Protein AF-W4RH36-F1 (afdb_monomer)

Mean predicted aligned error: 5.83 Å

InterPro domains:
  IPR036277 SMCs flexible hinge superfamily [SSF75553] (2-53)

Nearest PDB structures (foldseek):
  5h69-assembly1_A  TM=8.560E-01  e=6.285E-04  Geobacillus stearothermophilus 10
  4rsi-assembly1_A  TM=7.732E-01  e=2.072E-02  Saccharomyces cerevisiae S288C
  4u4p-assembly1_A  TM=7.922E-01  e=6.202E-02  Homo sapiens
  3l51-assembly1_A  TM=8.029E-01  e=9.357E-02  Mus musculus
  7ogt-assembly1_A  TM=7.496E-01  e=1.734E-01  Saccharomyces cerevisiae S288C

pLDDT: mean 87.13, std 9.18, range [56.53, 96.56]

Radius of gyration: 12.17 Å; Cα contacts (8 Å, |Δi|>4): 65; chains: 1; bounding box: 32×20×30 Å

Sequence (54 aa):
MIQFNQKYAEVVKSLLGNVVIARDLKGANDIAKMLQYRSRIVTLDGDVVNPAGR

Organism: NCBI:txid1294265

Secondary structure (DSSP, 8-state):
-----GGGHHHHHHHHTTEEEESSHHHHHHHHHHTTT-SEEEETTS-EEPPPP-

Solvent-accessible surface area (backbone atoms only — not comparable to full-atom values): 3272 Å² total; per-residue (Å²): 137,91,86,75,64,74,93,44,44,69,59,51,45,66,76,44,67,50,59,45,82,26,77,39,72,68,56,33,51,55,51,30,61,76,56,70,22,70,40,33,28,36,23,75,87,67,51,74,47,70,44,59,74,132

Structure (mmCIF, N/CA/C/O backbone):
data_AF-W4RH36-F1
#
_entry.id   AF-W4RH36-F1
#
loop_
_atom_site.group_PDB
_atom_site.id
_atom_site.type_symbol
_atom_site.label_atom_id
_atom_site.label_alt_id
_atom_site.label_comp_id
_atom_site.label_asym_id
_atom_site.label_entity_id
_atom_site.label_seq_id
_atom_site.pdbx_PDB_ins_code
_atom_site.Cartn_x
_atom_site.Cartn_y
_atom_site.Cartn_z
_atom_site.occupancy
_atom_site.B_iso_or_equiv
_atom_site.auth_seq_id
_atom_site.auth_comp_id
_atom_site.auth_asym_id
_atom_site.auth_atom_id
_atom_site.pdbx_PDB_model_num
ATOM 1 N N . MET A 1 1 ? -16.646 -5.661 0.450 1.00 57.88 1 MET A N 1
ATOM 2 C CA . MET A 1 1 ? -16.970 -4.638 1.472 1.00 57.88 1 MET A CA 1
ATOM 3 C C . MET A 1 1 ? -16.691 -5.236 2.840 1.00 57.88 1 MET A C 1
ATOM 5 O O . MET A 1 1 ? -17.076 -6.377 3.054 1.00 57.88 1 MET A O 1
ATOM 9 N N . ILE A 1 2 ? -15.994 -4.516 3.720 1.00 69.25 2 ILE A N 1
ATOM 10 C CA . ILE A 1 2 ? -15.657 -5.000 5.068 1.00 69.25 2 ILE A CA 1
ATOM 11 C C . ILE A 1 2 ? -16.802 -4.625 6.014 1.00 69.25 2 ILE A C 1
ATOM 13 O O . ILE A 1 2 ? -17.182 -3.458 6.072 1.00 69.25 2 ILE A O 1
ATOM 17 N N . GLN A 1 3 ? -17.352 -5.603 6.737 1.00 81.12 3 GLN A N 1
ATOM 18 C CA . GLN A 1 3 ? -18.340 -5.375 7.794 1.00 81.12 3 GLN A CA 1
ATOM 19 C C . GLN A 1 3 ? -17.641 -5.402 9.154 1.00 81.12 3 GLN A C 1
ATOM 21 O O . GLN A 1 3 ? -16.845 -6.297 9.430 1.00 81.12 3 GLN A O 1
ATOM 26 N N . PHE A 1 4 ? -17.928 -4.420 10.003 1.00 81.81 4 PHE A N 1
ATOM 27 C CA . PHE A 1 4 ? -17.392 -4.340 11.359 1.00 81.81 4 PHE A CA 1
ATOM 28 C C . PHE A 1 4 ? -18.397 -3.647 12.280 1.00 81.81 4 PHE A C 1
ATOM 30 O O . PHE A 1 4 ? -19.239 -2.868 11.835 1.00 81.81 4 PHE A O 1
ATOM 37 N N . ASN A 1 5 ? -18.308 -3.928 13.580 1.00 89.12 5 ASN A N 1
ATOM 38 C CA . ASN A 1 5 ? -19.136 -3.252 14.573 1.00 89.12 5 ASN A CA 1
ATOM 39 C C . ASN A 1 5 ? -18.695 -1.785 14.710 1.00 89.12 5 ASN A C 1
ATOM 41 O O . ASN A 1 5 ? -17.508 -1.503 14.867 1.00 89.12 5 ASN A O 1
ATOM 45 N N . GLN A 1 6 ? -19.660 -0.863 14.694 1.00 87.88 6 GLN A N 1
ATOM 46 C CA . GLN A 1 6 ? -19.443 0.584 14.747 1.00 87.88 6 GLN A CA 1
ATOM 47 C C . GLN A 1 6 ? -18.631 1.037 15.976 1.00 87.88 6 GLN A C 1
ATOM 49 O O . GLN A 1 6 ? -17.887 2.011 15.881 1.00 87.88 6 GLN A O 1
ATOM 54 N N . LYS A 1 7 ? -18.665 0.280 17.085 1.00 92.19 7 LYS A N 1
ATOM 55 C CA . LYS A 1 7 ? -17.795 0.485 18.260 1.00 92.19 7 LYS A CA 1
ATOM 56 C C . LYS A 1 7 ? -16.296 0.467 17.916 1.00 92.19 7 LYS A C 1
ATOM 58 O O . LYS A 1 7 ? -15.508 1.108 18.601 1.00 92.19 7 LYS A O 1
ATOM 63 N N . TYR A 1 8 ? -15.898 -0.253 16.869 1.00 87.62 8 TYR A N 1
ATOM 64 C CA . TYR A 1 8 ? -14.507 -0.361 16.422 1.00 87.62 8 TYR A CA 1
ATOM 65 C C . TYR A 1 8 ? -14.171 0.582 15.267 1.00 87.62 8 TYR A C 1
ATOM 67 O O . TYR A 1 8 ? -13.085 0.467 14.707 1.00 87.62 8 TYR A O 1
ATOM 75 N N . ALA A 1 9 ? -15.065 1.504 14.896 1.00 83.94 9 ALA A N 1
ATOM 76 C CA . ALA A 1 9 ? -14.864 2.371 13.740 1.00 83.94 9 ALA A CA 1
ATOM 77 C C . ALA A 1 9 ? 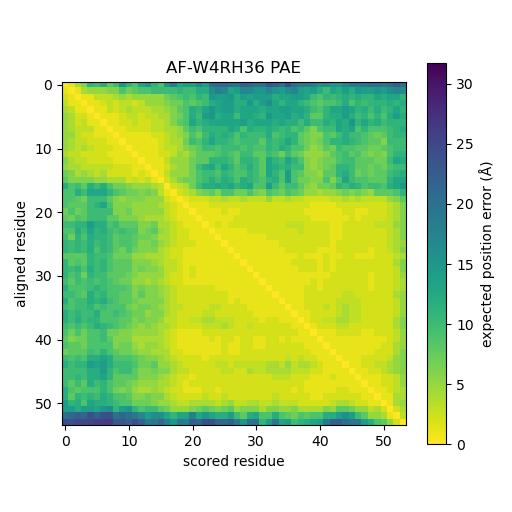-13.540 3.137 13.804 1.00 83.94 9 ALA A C 1
ATOM 79 O O . ALA A 1 9 ? -12.808 3.114 12.829 1.00 83.94 9 ALA A O 1
ATOM 80 N N . GLU A 1 10 ? -13.194 3.729 14.948 1.00 84.62 10 GLU A N 1
ATOM 81 C CA . GLU A 1 10 ? -11.910 4.415 15.176 1.00 84.62 10 GLU A CA 1
ATOM 82 C C . GLU A 1 10 ? -10.701 3.505 14.906 1.00 84.62 10 GLU A C 1
ATOM 84 O O . GLU A 1 10 ? -9.798 3.861 14.151 1.00 84.62 10 GLU A O 1
ATOM 89 N N . VAL A 1 11 ? -10.713 2.291 15.464 1.00 83.75 11 VAL A N 1
ATOM 90 C CA . VAL A 1 11 ? -9.633 1.306 15.301 1.00 83.75 11 VAL A CA 1
ATOM 91 C C . VAL A 1 11 ? -9.534 0.860 13.846 1.00 83.75 11 VAL A C 1
ATOM 93 O O . VAL A 1 11 ? -8.450 0.850 13.273 1.00 83.75 11 VAL A O 1
ATOM 96 N N . VAL A 1 12 ? -10.666 0.554 13.211 1.00 81.12 12 VAL A N 1
ATOM 97 C CA . VAL A 1 12 ? -10.725 0.165 11.798 1.00 81.12 12 VAL A CA 1
ATOM 98 C C . VAL A 1 12 ? -10.253 1.306 10.898 1.00 81.12 12 VAL A C 1
ATOM 100 O O . VAL A 1 12 ? -9.504 1.061 9.959 1.00 81.12 12 VAL A O 1
ATOM 103 N N . LYS A 1 13 ? -10.616 2.556 11.198 1.00 77.81 13 LYS A N 1
ATOM 104 C CA . LYS A 1 13 ? -10.167 3.744 10.458 1.00 77.81 13 LYS A CA 1
ATOM 105 C C . LYS A 1 13 ? -8.673 3.994 10.638 1.00 77.81 13 LYS A C 1
ATOM 107 O O . LYS A 1 13 ? -8.023 4.389 9.684 1.00 77.81 13 LYS A O 1
ATOM 112 N N . SER A 1 14 ? -8.121 3.731 11.820 1.00 76.19 14 SER A N 1
ATOM 113 C CA . SER A 1 14 ? -6.677 3.804 12.071 1.00 76.19 14 SER A CA 1
ATOM 114 C C . SER A 1 14 ? -5.916 2.707 11.311 1.00 76.19 14 SER A C 1
ATOM 116 O O . SER A 1 14 ? -4.920 2.980 10.645 1.00 76.19 14 SER A O 1
ATOM 118 N N . LEU A 1 15 ? -6.437 1.475 11.315 1.00 74.56 15 LEU A N 1
ATOM 119 C CA . LEU A 1 15 ? -5.836 0.330 10.621 1.00 74.56 15 LEU A CA 1
ATOM 120 C C . LEU A 1 15 ? -5.951 0.419 9.089 1.00 74.56 15 LEU A C 1
ATOM 122 O O . LEU A 1 15 ? -5.040 -0.010 8.380 1.00 74.56 15 LEU A O 1
ATOM 126 N N . LEU A 1 16 ? -7.0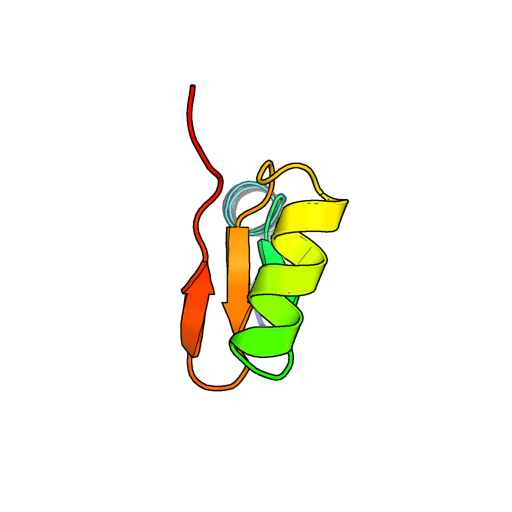61 0.960 8.577 1.00 75.69 16 LEU A N 1
ATOM 127 C CA . LEU A 1 16 ? -7.363 1.056 7.143 1.00 75.69 16 LEU A CA 1
ATOM 128 C C . LEU A 1 16 ? -7.165 2.460 6.558 1.00 75.69 16 LEU A C 1
ATOM 130 O O . LEU A 1 16 ? -7.343 2.638 5.357 1.00 75.69 16 LEU A O 1
ATOM 134 N N . GLY A 1 17 ? -6.800 3.457 7.365 1.00 70.19 17 GLY A N 1
ATOM 135 C CA . GLY A 1 17 ? -6.815 4.873 6.973 1.00 70.19 17 GLY A CA 1
ATOM 136 C C . GLY A 1 17 ? -5.911 5.218 5.792 1.00 70.19 17 GLY A C 1
ATOM 137 O O . GLY A 1 17 ? -6.162 6.197 5.101 1.00 70.19 17 GLY A O 1
ATOM 138 N N . ASN A 1 18 ? -4.911 4.378 5.522 1.00 76.44 18 ASN A N 1
ATOM 139 C CA . ASN A 1 18 ? -3.992 4.513 4.395 1.00 76.44 18 ASN A CA 1
ATOM 140 C C . ASN A 1 18 ? -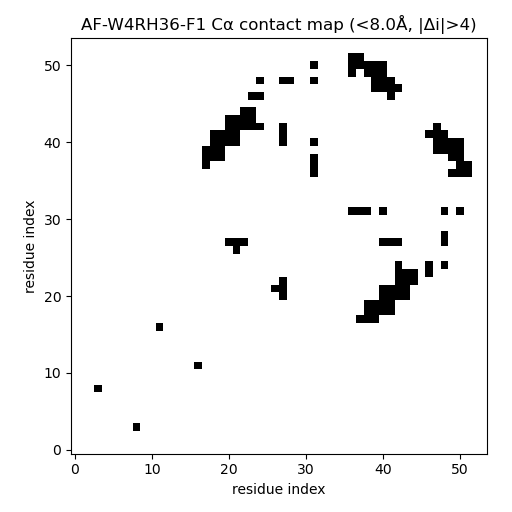4.059 3.322 3.428 1.00 76.44 18 ASN A C 1
ATOM 142 O O . ASN A 1 18 ? -3.063 3.047 2.760 1.00 76.44 18 ASN A O 1
ATOM 146 N N . VAL A 1 19 ? -5.174 2.582 3.386 1.00 86.81 19 VAL A N 1
ATOM 147 C CA . VAL A 1 19 ? -5.328 1.409 2.514 1.00 86.81 19 VAL A CA 1
ATOM 148 C C . VAL A 1 19 ? -6.119 1.759 1.257 1.00 86.81 19 VAL A C 1
ATOM 150 O O . VAL A 1 19 ? -7.273 2.173 1.334 1.00 86.81 19 VAL A O 1
ATOM 153 N N . VAL A 1 20 ? -5.515 1.533 0.093 1.00 90.75 20 VAL A N 1
ATOM 154 C CA . VAL A 1 20 ? -6.173 1.620 -1.217 1.00 90.75 20 VAL A CA 1
ATOM 155 C C . VAL A 1 20 ? -6.421 0.209 -1.749 1.00 90.75 20 VAL A C 1
ATOM 157 O O . VAL A 1 20 ? -5.564 -0.659 -1.625 1.00 90.75 20 VAL A O 1
ATOM 160 N N . ILE A 1 21 ? -7.587 -0.038 -2.345 1.00 92.38 21 ILE A N 1
ATOM 161 C CA . ILE A 1 21 ? -7.900 -1.324 -2.982 1.00 92.38 21 ILE A CA 1
ATOM 162 C C . ILE A 1 21 ? -7.603 -1.220 -4.482 1.00 92.38 21 ILE A C 1
ATOM 164 O O . ILE A 1 21 ? -8.105 -0.313 -5.147 1.00 92.38 21 ILE A O 1
ATOM 168 N N . ALA A 1 22 ? -6.822 -2.154 -5.017 1.00 94.81 22 ALA A N 1
ATOM 169 C CA . ALA A 1 22 ? -6.548 -2.296 -6.443 1.00 94.81 22 ALA A CA 1
ATOM 170 C C . ALA A 1 22 ? -7.171 -3.590 -6.985 1.00 94.81 22 ALA A C 1
ATOM 172 O O . ALA A 1 22 ? -7.437 -4.528 -6.240 1.00 94.81 22 ALA A O 1
ATOM 173 N N . ARG A 1 23 ? -7.406 -3.654 -8.299 1.00 95.00 23 ARG A N 1
ATOM 174 C CA . ARG A 1 23 ? -7.895 -4.886 -8.937 1.00 95.00 23 ARG A CA 1
ATOM 175 C C . ARG A 1 23 ? -6.816 -5.967 -8.954 1.00 95.00 23 ARG A C 1
ATOM 177 O O . ARG A 1 23 ? -7.099 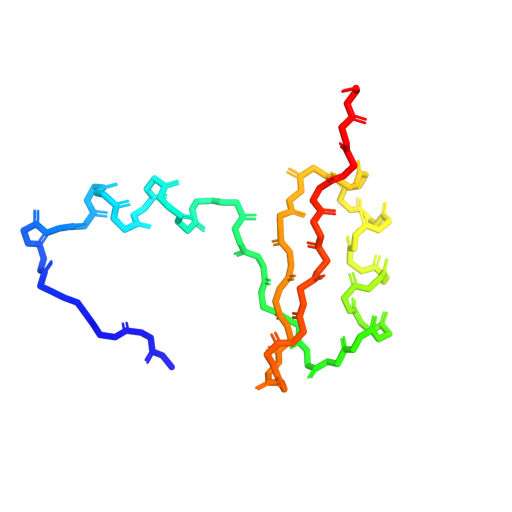-7.092 -8.581 1.00 95.00 23 ARG A O 1
ATOM 184 N N . ASP A 1 24 ? -5.606 -5.590 -9.355 1.00 96.25 24 ASP A N 1
ATOM 185 C CA . ASP A 1 24 ? -4.463 -6.472 -9.571 1.00 96.25 24 ASP A CA 1
ATOM 186 C C . ASP A 1 24 ? -3.148 -5.771 -9.182 1.00 96.25 24 ASP A C 1
ATOM 188 O O . ASP A 1 24 ? -3.120 -4.572 -8.872 1.00 96.25 24 ASP A O 1
ATOM 192 N N . LEU A 1 25 ? -2.044 -6.520 -9.202 1.00 95.12 25 LEU A N 1
ATOM 193 C CA . LEU A 1 25 ? -0.724 -6.031 -8.798 1.00 95.12 25 LEU A CA 1
ATOM 194 C C . LEU A 1 25 ? -0.171 -4.937 -9.730 1.00 95.12 25 LEU A C 1
ATOM 196 O O . LEU A 1 25 ? 0.607 -4.083 -9.295 1.00 95.12 25 LEU A O 1
ATOM 200 N N . LYS A 1 26 ? -0.564 -4.926 -11.008 1.00 96.00 26 LYS A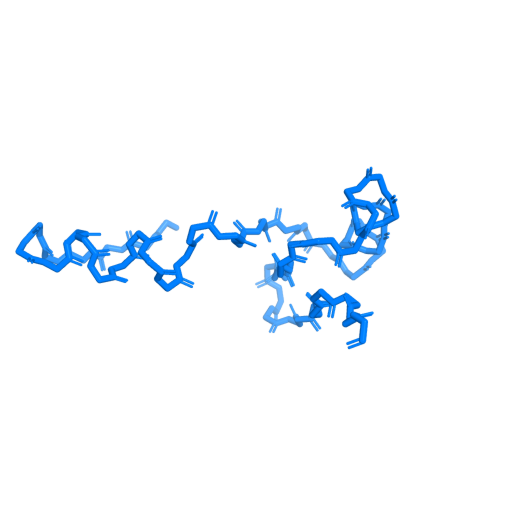 N 1
ATOM 201 C CA . LYS A 1 26 ? -0.128 -3.897 -11.959 1.00 96.00 26 LYS A CA 1
ATOM 202 C C . LYS A 1 26 ? -0.768 -2.557 -11.604 1.00 96.00 26 LYS A C 1
ATOM 204 O O . LYS A 1 26 ? -0.052 -1.581 -11.385 1.00 96.00 26 LYS A O 1
ATOM 209 N N . GLY A 1 27 ? -2.089 -2.541 -11.439 1.00 96.00 27 GLY A N 1
ATOM 210 C CA . GLY A 1 27 ? -2.829 -1.373 -10.974 1.00 96.00 27 GLY A CA 1
ATOM 211 C C . GLY A 1 27 ? -2.378 -0.920 -9.586 1.00 96.00 27 GLY A C 1
ATOM 212 O O . GLY A 1 27 ? -2.252 0.279 -9.349 1.00 96.00 27 GLY A O 1
ATOM 213 N N . ALA A 1 28 ? -2.053 -1.856 -8.687 1.00 95.50 28 ALA A N 1
ATOM 214 C CA . ALA A 1 28 ? -1.497 -1.516 -7.380 1.00 95.50 28 ALA A CA 1
ATOM 215 C C . ALA A 1 28 ? -0.172 -0.743 -7.497 1.00 95.50 28 ALA A C 1
ATOM 217 O O . ALA A 1 28 ? -0.004 0.284 -6.845 1.00 95.50 28 ALA A O 1
ATOM 218 N N . ASN A 1 29 ? 0.745 -1.184 -8.362 1.00 94.19 29 ASN A N 1
ATOM 219 C CA . ASN A 1 29 ? 2.021 -0.500 -8.586 1.00 94.19 29 ASN A CA 1
ATOM 220 C C . ASN A 1 29 ? 1.863 0.876 -9.249 1.00 94.19 29 ASN A C 1
ATOM 222 O O . ASN A 1 29 ? 2.591 1.808 -8.899 1.00 94.19 29 ASN A O 1
ATOM 226 N N . ASP A 1 30 ? 0.925 1.022 -10.185 1.00 96.56 30 ASP A N 1
ATOM 227 C CA . ASP A 1 30 ? 0.653 2.308 -10.837 1.00 96.56 30 ASP A CA 1
ATOM 228 C C . ASP A 1 30 ? 0.108 3.329 -9.826 1.00 96.56 30 ASP A C 1
ATOM 230 O O . ASP A 1 30 ? 0.628 4.444 -9.717 1.00 96.56 30 ASP A O 1
ATOM 234 N N . ILE A 1 31 ? -0.858 2.913 -9.000 1.00 94.00 31 ILE A N 1
ATOM 235 C CA . ILE A 1 31 ? -1.390 3.727 -7.899 1.00 94.00 31 ILE A CA 1
ATOM 236 C C . ILE A 1 31 ? -0.281 4.059 -6.889 1.00 94.00 31 ILE A C 1
ATOM 238 O O . ILE A 1 31 ? -0.184 5.203 -6.445 1.00 94.00 31 ILE A O 1
ATOM 242 N N . ALA A 1 32 ? 0.593 3.103 -6.552 1.00 93.25 32 ALA A N 1
ATOM 243 C CA . ALA A 1 32 ? 1.700 3.331 -5.623 1.00 93.25 32 ALA A CA 1
ATOM 244 C C . ALA A 1 32 ? 2.619 4.463 -6.100 1.00 93.25 32 ALA A C 1
ATOM 246 O O . ALA A 1 32 ? 2.930 5.365 -5.323 1.00 93.25 32 ALA A O 1
ATOM 247 N N . LYS A 1 33 ? 2.995 4.476 -7.385 1.00 93.81 33 LYS A N 1
ATOM 248 C CA . LYS A 1 33 ? 3.820 5.544 -7.979 1.00 93.81 33 LYS A CA 1
ATOM 249 C C . LYS A 1 33 ? 3.124 6.904 -7.930 1.00 93.81 33 LYS A C 1
ATOM 251 O O . LYS A 1 33 ? 3.747 7.895 -7.541 1.00 93.81 33 LYS A O 1
ATOM 256 N N . MET A 1 34 ? 1.837 6.948 -8.283 1.00 93.38 34 MET A N 1
ATOM 257 C CA . MET A 1 34 ? 1.031 8.176 -8.236 1.00 93.38 34 MET A CA 1
ATOM 258 C C . MET A 1 34 ? 0.950 8.748 -6.817 1.00 93.38 34 MET A C 1
ATOM 260 O O . MET A 1 34 ? 1.073 9.955 -6.624 1.00 93.38 34 MET A O 1
ATOM 264 N N . LEU A 1 35 ? 0.805 7.875 -5.818 1.00 91.12 35 LEU A N 1
ATOM 265 C CA . LEU A 1 35 ? 0.747 8.237 -4.401 1.00 91.12 35 LEU A CA 1
ATOM 266 C C . LEU A 1 35 ? 2.129 8.378 -3.750 1.00 91.12 35 LEU A C 1
ATOM 268 O O . LEU A 1 35 ? 2.217 8.496 -2.525 1.00 91.12 35 LEU A O 1
ATOM 272 N N . GLN A 1 36 ? 3.209 8.357 -4.541 1.00 91.69 36 GLN A N 1
ATOM 273 C CA . GLN A 1 36 ? 4.589 8.465 -4.054 1.00 91.69 36 GLN A CA 1
ATOM 274 C C . GLN A 1 36 ? 4.897 7.434 -2.952 1.00 91.69 36 GLN A C 1
ATOM 276 O O . GLN A 1 36 ? 5.613 7.727 -1.997 1.00 91.69 36 GLN A O 1
ATOM 281 N N . TYR A 1 37 ? 4.302 6.244 -3.066 1.00 91.44 37 TYR A N 1
ATOM 282 C CA . TYR A 1 37 ? 4.442 5.120 -2.147 1.00 91.44 37 TYR A CA 1
ATOM 283 C C . TYR A 1 37 ? 4.115 5.453 -0.678 1.00 91.44 37 TYR A C 1
ATOM 285 O O . TYR A 1 37 ? 4.718 4.892 0.228 1.00 91.44 37 TYR A O 1
ATOM 293 N N . ARG A 1 38 ? 3.154 6.349 -0.412 1.00 87.75 38 ARG A N 1
ATOM 294 C CA . ARG A 1 38 ? 2.764 6.748 0.961 1.00 87.75 38 ARG A CA 1
ATOM 295 C C . ARG A 1 38 ? 1.615 5.940 1.567 1.00 87.75 38 ARG A C 1
ATOM 297 O O . ARG A 1 38 ? 1.303 6.102 2.744 1.00 87.75 38 ARG A O 1
ATOM 304 N N . SER A 1 3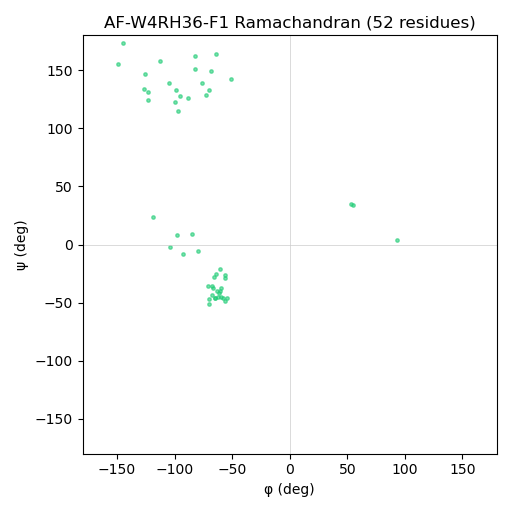9 ? 0.981 5.087 0.773 1.00 89.62 39 SER A N 1
ATOM 305 C CA . SER A 1 39 ? -0.213 4.333 1.159 1.00 89.62 39 SER A CA 1
ATOM 306 C C . SER A 1 39 ? 0.006 2.842 0.945 1.00 89.62 39 SER A C 1
ATOM 308 O O . SER A 1 39 ? 0.720 2.438 0.028 1.00 89.62 39 SER A O 1
ATOM 310 N N . ARG A 1 40 ? -0.603 2.025 1.807 1.00 91.81 40 ARG A N 1
ATOM 311 C CA . ARG A 1 40 ? -0.670 0.576 1.619 1.00 91.81 40 ARG A CA 1
ATOM 312 C C . ARG A 1 40 ? -1.717 0.300 0.551 1.00 91.81 40 ARG A C 1
ATOM 314 O O . ARG A 1 40 ? -2.777 0.917 0.554 1.00 91.81 40 ARG A O 1
ATOM 321 N N . ILE A 1 41 ? -1.443 -0.627 -0.350 1.00 93.62 41 ILE A N 1
ATOM 322 C CA . ILE A 1 41 ? -2.371 -0.995 -1.415 1.00 93.62 41 ILE A CA 1
ATOM 323 C C . ILE A 1 41 ? -2.583 -2.497 -1.362 1.00 93.62 41 ILE A C 1
ATOM 325 O O . ILE A 1 41 ? -1.622 -3.242 -1.202 1.00 93.62 41 ILE A O 1
ATOM 329 N N . VAL A 1 42 ? -3.834 -2.931 -1.452 1.00 93.81 42 VAL A N 1
ATOM 330 C CA . VAL A 1 42 ? -4.218 -4.343 -1.386 1.00 93.81 42 VAL A CA 1
ATOM 331 C C . VAL A 1 42 ? -4.986 -4.705 -2.652 1.00 93.81 42 VAL A C 1
ATO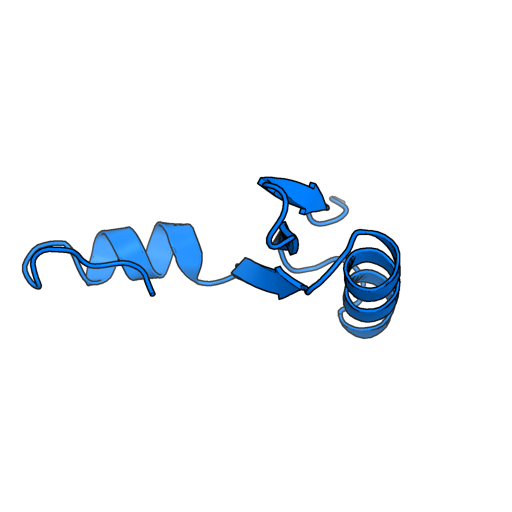M 333 O O . VAL A 1 42 ? -5.888 -3.965 -3.047 1.00 93.81 42 VAL A O 1
ATOM 336 N N . THR A 1 43 ? -4.626 -5.803 -3.312 1.00 94.94 43 THR A N 1
ATOM 337 C CA . THR A 1 43 ? -5.335 -6.293 -4.503 1.00 94.94 43 THR A CA 1
ATOM 338 C C . THR A 1 43 ? -6.566 -7.110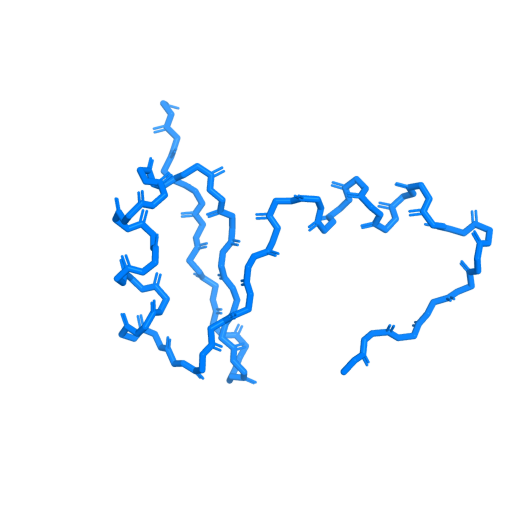 -4.108 1.00 94.94 43 THR A C 1
ATOM 340 O O . THR A 1 43 ? -6.682 -7.564 -2.968 1.00 94.94 43 THR A O 1
ATOM 343 N N . LEU A 1 44 ? -7.503 -7.323 -5.038 1.00 91.38 44 LEU A N 1
ATOM 344 C CA . LEU A 1 44 ? -8.642 -8.221 -4.797 1.00 91.38 44 LEU A CA 1
ATOM 345 C C . LEU A 1 44 ? -8.206 -9.677 -4.580 1.00 91.38 44 LEU A C 1
ATOM 347 O O . LEU A 1 44 ? -8.898 -10.413 -3.880 1.00 91.38 44 LEU A O 1
ATOM 351 N N . ASP A 1 45 ? -7.047 -10.048 -5.123 1.00 91.94 45 ASP A N 1
ATOM 352 C CA . ASP A 1 45 ? -6.426 -11.364 -4.959 1.00 91.94 45 ASP A CA 1
ATOM 353 C C . ASP A 1 45 ? -5.683 -11.505 -3.614 1.00 91.94 45 ASP A C 1
ATOM 355 O O . ASP A 1 45 ? -5.239 -12.592 -3.252 1.00 91.94 45 ASP A O 1
ATOM 359 N N . GLY A 1 46 ? -5.594 -10.418 -2.835 1.00 88.00 46 GLY A N 1
ATOM 360 C CA . GLY A 1 46 ? -4.998 -10.399 -1.499 1.00 88.00 46 GLY A CA 1
ATOM 361 C C . GLY A 1 46 ? -3.518 -10.015 -1.456 1.00 88.00 46 GLY A C 1
ATOM 362 O O . GLY A 1 46 ? -2.934 -10.007 -0.370 1.00 88.00 46 GLY A O 1
ATOM 363 N N . ASP A 1 47 ? -2.912 -9.649 -2.588 1.00 93.75 47 ASP A N 1
ATOM 364 C CA . ASP A 1 47 ? -1.539 -9.142 -2.620 1.00 93.75 47 ASP A CA 1
ATOM 365 C C . ASP A 1 47 ? -1.448 -7.766 -1.963 1.00 93.75 47 ASP A C 1
ATOM 367 O O . ASP A 1 47 ? -2.373 -6.955 -2.033 1.00 93.75 47 ASP A O 1
ATOM 371 N N . VAL A 1 48 ? -0.295 -7.469 -1.365 1.00 92.00 48 VAL A N 1
ATOM 372 C CA . VAL A 1 48 ? -0.060 -6.211 -0.653 1.00 92.00 48 VAL A CA 1
ATOM 373 C C . VAL A 1 48 ? 1.152 -5.486 -1.226 1.00 92.00 48 VAL A C 1
ATOM 375 O O . VAL A 1 48 ? 2.267 -6.003 -1.206 1.00 92.00 48 VAL A O 1
ATOM 378 N N . VAL A 1 49 ? 0.951 -4.238 -1.648 1.00 92.88 49 VAL A N 1
ATOM 379 C CA . VAL A 1 49 ? 2.021 -3.261 -1.869 1.00 92.88 49 VAL A CA 1
ATOM 380 C C . VAL A 1 49 ? 2.105 -2.388 -0.625 1.00 92.88 49 VAL A C 1
ATOM 382 O O . VAL A 1 49 ? 1.167 -1.669 -0.277 1.00 92.88 49 VAL A O 1
ATOM 385 N N . ASN A 1 50 ? 3.225 -2.465 0.083 1.00 90.50 50 ASN A N 1
ATOM 386 C CA . ASN A 1 50 ? 3.445 -1.624 1.251 1.00 90.50 50 ASN A CA 1
ATOM 387 C C . ASN A 1 50 ? 3.952 -0.236 0.834 1.00 90.50 50 ASN A C 1
ATOM 389 O O . ASN A 1 50 ? 4.622 -0.119 -0.197 1.00 90.50 50 ASN A O 1
ATOM 393 N N . PRO A 1 51 ? 3.662 0.809 1.631 1.00 89.00 51 PRO A N 1
ATOM 394 C CA . PRO A 1 51 ? 4.315 2.096 1.467 1.00 89.00 51 PRO A CA 1
ATOM 395 C C . PRO A 1 51 ? 5.833 1.913 1.432 1.00 89.00 51 PRO A C 1
ATOM 397 O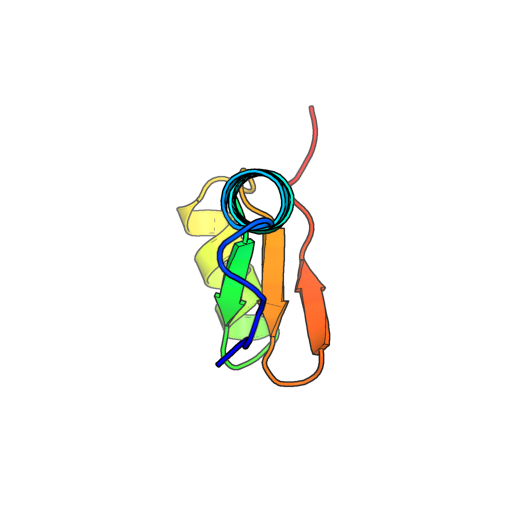 O . PRO A 1 51 ? 6.378 1.095 2.178 1.00 89.00 51 PRO A O 1
ATOM 400 N N . ALA A 1 52 ? 6.514 2.695 0.602 1.00 83.12 52 ALA A N 1
ATOM 401 C CA . ALA A 1 52 ? 7.956 2.817 0.703 1.00 83.12 52 ALA A CA 1
ATOM 402 C C . ALA A 1 52 ? 8.248 3.649 1.953 1.00 83.12 52 ALA A C 1
ATOM 404 O O . ALA A 1 52 ? 7.673 4.723 2.153 1.00 83.12 52 ALA A O 1
ATOM 405 N N . GLY A 1 53 ? 9.115 3.130 2.816 1.00 75.31 53 GLY A N 1
ATOM 406 C CA . GLY A 1 53 ? 9.633 3.907 3.930 1.00 75.31 53 GLY A CA 1
ATOM 407 C C . GLY A 1 53 ? 10.464 5.093 3.438 1.00 75.31 53 GLY A C 1
ATOM 408 O O . GLY A 1 53 ? 10.934 5.128 2.298 1.00 75.31 53 GLY A O 1
ATOM 409 N N . ARG A 1 54 ? 10.692 6.040 4.346 1.00 56.53 54 ARG A N 1
ATOM 410 C CA . ARG A 1 54 ? 12.081 6.453 4.536 1.00 56.53 54 ARG A CA 1
ATOM 411 C C . ARG A 1 54 ? 12.797 5.359 5.308 1.00 56.53 54 ARG A C 1
ATOM 413 O O . ARG A 1 54 ? 12.128 4.772 6.189 1.00 56.53 54 ARG A O 1
#

Foldseek 3Di:
DDDDDPVCVVVCCVVCVQEAEAQDPVRQVVVCVVVVQPGWYAHPVGDIDHRDDD